Protein AF-A0A941VR42-F1 (afdb_monomer_lite)

Secondary structure (DSSP, 8-state):
--HHHHHHHHHHHHHHHS-HHHHHHHHHHHHHS-HHHHHHHHHHTHHHHHHHHHHHHTT--HHHHHHS-HHHHHHHHHHHHHHHHHHHHH-TT--TT----HHHHHHHHHS-HHHHS-----

Foldseek 3Di:
DFLVLLVVLLVVLVCQLDPPVLLVVLVVVVVVDDPVVLVVLLVVCLVVLVVVLVCSLVPDDNVVSVPDDSSNVSSQSSQLVVLSVVVCVVCVGHDPPDDSNSSVSNSVSNPPPVSPDDPDDD

Radius of gyration: 14.32 Å; chains: 1; bounding box: 38×32×36 Å

pLDDT: mean 84.27, std 13.5, range [33.44, 95.62]

Sequence (122 aa):
MKAEEIFEQSVKVMKEILTSAEMIASIKRAKSRTEEENLGLLIKERENINELVRKIADGYDREFIQSVPQGLIDALVLRYLKNRDIFMKTFPGGIDDINSDPLLLWAAIMISPQDDAPVVWS

Structure (mmCIF, N/CA/C/O backbone):
data_AF-A0A941VR42-F1
#
_entry.id   AF-A0A941VR42-F1
#
loop_
_atom_site.group_PDB
_atom_site.id
_atom_site.type_symbol
_atom_site.label_atom_id
_atom_site.label_alt_id
_atom_site.label_comp_id
_atom_site.label_asym_id
_atom_site.label_entity_id
_atom_site.label_seq_id
_atom_site.pdbx_PDB_ins_code
_atom_site.Cartn_x
_atom_site.Cartn_y
_atom_site.Cartn_z
_atom_site.occupancy
_atom_site.B_iso_or_equiv
_atom_site.auth_seq_id
_atom_site.auth_comp_id
_atom_site.auth_asym_id
_atom_site.auth_atom_id
_atom_site.pdbx_PDB_model_num
ATOM 1 N N . MET A 1 1 ? 20.132 -4.016 -9.094 1.00 82.38 1 MET A N 1
ATOM 2 C CA . MET A 1 1 ? 19.409 -2.721 -9.054 1.00 82.38 1 MET A CA 1
ATOM 3 C C . MET A 1 1 ? 19.564 -2.117 -7.668 1.00 82.38 1 MET A C 1
ATOM 5 O O . MET A 1 1 ? 19.453 -2.862 -6.698 1.00 82.38 1 MET A O 1
ATOM 9 N N . LYS A 1 2 ? 19.840 -0.811 -7.551 1.00 87.00 2 LYS A N 1
ATOM 10 C CA . LYS A 1 2 ? 20.002 -0.164 -6.235 1.00 87.00 2 LYS A CA 1
ATOM 11 C C . LYS A 1 2 ? 18.667 -0.094 -5.488 1.00 87.00 2 LYS A C 1
ATOM 13 O O . LYS A 1 2 ? 17.612 -0.000 -6.108 1.00 87.00 2 LYS A O 1
ATOM 18 N N . ALA A 1 3 ? 18.709 -0.079 -4.155 1.00 82.44 3 ALA A N 1
ATOM 19 C CA . ALA A 1 3 ? 17.506 0.005 -3.318 1.00 82.44 3 ALA A CA 1
ATOM 20 C C . ALA A 1 3 ? 16.658 1.261 -3.610 1.00 82.44 3 ALA A C 1
ATOM 22 O O . ALA A 1 3 ? 15.432 1.191 -3.655 1.00 82.44 3 ALA A O 1
ATOM 23 N N . GLU A 1 4 ? 17.316 2.394 -3.871 1.00 82.81 4 GLU A N 1
ATOM 24 C CA . GLU A 1 4 ? 16.660 3.650 -4.258 1.00 82.81 4 GLU A CA 1
ATOM 25 C C . GLU A 1 4 ? 15.886 3.514 -5.576 1.00 82.81 4 GLU A C 1
ATOM 27 O O . GLU A 1 4 ? 14.733 3.925 -5.653 1.00 82.81 4 GLU A O 1
ATOM 32 N N . GLU A 1 5 ? 16.477 2.867 -6.583 1.00 87.12 5 GLU A N 1
ATOM 33 C CA . GLU A 1 5 ? 15.840 2.635 -7.886 1.00 87.12 5 GLU A CA 1
ATOM 34 C C . GLU A 1 5 ? 14.636 1.694 -7.757 1.00 87.12 5 GLU A C 1
ATOM 36 O O . GLU A 1 5 ? 13.579 1.965 -8.327 1.00 87.12 5 GLU A O 1
ATOM 41 N N . ILE A 1 6 ? 14.763 0.625 -6.960 1.00 85.31 6 ILE A N 1
ATOM 42 C CA . ILE A 1 6 ? 13.653 -0.293 -6.659 1.00 85.31 6 ILE A CA 1
ATOM 43 C C . ILE A 1 6 ? 12.486 0.482 -6.041 1.00 85.31 6 ILE A C 1
ATOM 45 O O . ILE A 1 6 ? 11.334 0.323 -6.450 1.00 85.31 6 ILE A O 1
ATOM 49 N N . PHE A 1 7 ? 12.790 1.365 -5.088 1.00 84.44 7 PHE A N 1
ATOM 50 C CA . PHE A 1 7 ? 11.786 2.181 -4.422 1.00 84.44 7 PHE A CA 1
ATOM 51 C C . PHE A 1 7 ? 11.132 3.202 -5.360 1.00 84.44 7 PHE A C 1
ATOM 53 O O . PHE A 1 7 ? 9.914 3.383 -5.337 1.00 84.44 7 PHE A O 1
ATOM 60 N N . GLU A 1 8 ? 11.910 3.877 -6.202 1.00 88.50 8 GLU A N 1
ATOM 61 C CA . GLU A 1 8 ? 11.356 4.811 -7.181 1.00 88.50 8 GLU A CA 1
ATOM 62 C C . GLU A 1 8 ? 10.383 4.116 -8.131 1.00 88.50 8 GLU A C 1
ATOM 64 O O . GLU A 1 8 ? 9.320 4.665 -8.434 1.00 88.50 8 GLU A O 1
ATOM 69 N N . GLN A 1 9 ? 10.714 2.902 -8.570 1.00 89.94 9 GLN A N 1
ATOM 70 C CA . GLN A 1 9 ? 9.830 2.111 -9.415 1.00 89.94 9 GLN A CA 1
ATOM 71 C C . GLN A 1 9 ? 8.570 1.655 -8.676 1.00 89.94 9 GLN A C 1
ATOM 73 O O . GLN A 1 9 ? 7.472 1.843 -9.198 1.00 89.94 9 GLN A O 1
ATOM 78 N N . SER A 1 10 ? 8.677 1.165 -7.439 1.00 90.12 10 SER A N 1
ATOM 79 C CA . SER A 1 10 ? 7.495 0.747 -6.673 1.00 90.12 10 SER A CA 1
ATOM 80 C C . SER A 1 10 ? 6.557 1.917 -6.345 1.00 90.12 10 SER A C 1
ATOM 82 O O . SER A 1 10 ? 5.334 1.767 -6.326 1.00 90.12 10 SER A O 1
ATOM 84 N N . VAL A 1 11 ? 7.107 3.118 -6.131 1.00 88.06 11 VAL A N 1
ATOM 85 C CA . VAL A 1 11 ? 6.317 4.341 -5.933 1.00 88.06 11 VAL A CA 1
ATOM 86 C C . VAL A 1 11 ? 5.564 4.748 -7.198 1.00 88.06 11 VAL A C 1
ATOM 88 O O . VAL A 1 11 ? 4.470 5.301 -7.074 1.00 88.06 11 VAL A O 1
ATOM 91 N N . LYS A 1 12 ? 6.104 4.499 -8.400 1.00 89.69 12 LYS A N 1
ATOM 92 C CA . LYS A 1 12 ? 5.381 4.780 -9.655 1.00 89.69 12 LYS A CA 1
ATOM 93 C C . LYS A 1 12 ? 4.075 3.993 -9.713 1.00 89.69 12 LYS A C 1
ATOM 95 O O . LYS A 1 12 ? 3.031 4.608 -9.896 1.00 89.69 12 LYS A O 1
ATOM 100 N N . VAL A 1 13 ? 4.115 2.700 -9.396 1.00 90.12 13 VAL A N 1
ATOM 101 C CA . VAL A 1 13 ? 2.913 1.852 -9.340 1.00 90.12 13 VAL A CA 1
ATOM 102 C C . VAL A 1 13 ? 1.913 2.376 -8.306 1.00 90.12 13 VAL A C 1
ATOM 104 O O . VAL A 1 13 ? 0.738 2.556 -8.606 1.00 90.12 13 VAL A O 1
ATOM 107 N N . MET A 1 14 ? 2.364 2.749 -7.102 1.00 89.75 14 MET A N 1
ATOM 108 C CA . MET A 1 14 ? 1.461 3.333 -6.095 1.00 89.75 14 MET A CA 1
ATOM 109 C C . MET A 1 14 ? 0.785 4.633 -6.553 1.00 89.75 14 MET A C 1
ATOM 111 O O . MET A 1 14 ? -0.344 4.891 -6.143 1.00 89.75 14 MET A O 1
ATOM 115 N N . LYS A 1 15 ? 1.448 5.450 -7.383 1.00 86.88 15 LYS A N 1
ATOM 116 C CA . LYS A 1 15 ? 0.870 6.679 -7.959 1.00 86.88 15 LYS A CA 1
ATOM 117 C C . LYS A 1 15 ? -0.149 6.395 -9.064 1.00 86.88 15 LYS A C 1
ATOM 119 O O . LYS A 1 15 ? -1.023 7.223 -9.307 1.00 86.88 15 LYS A O 1
ATOM 124 N N . GLU A 1 16 ? -0.041 5.250 -9.727 1.00 88.12 16 GLU A N 1
ATOM 125 C CA . GLU A 1 16 ? -1.033 4.774 -10.692 1.00 88.12 16 GLU A CA 1
ATOM 126 C C . GLU A 1 16 ? -2.254 4.185 -9.964 1.00 88.12 16 GLU A C 1
ATO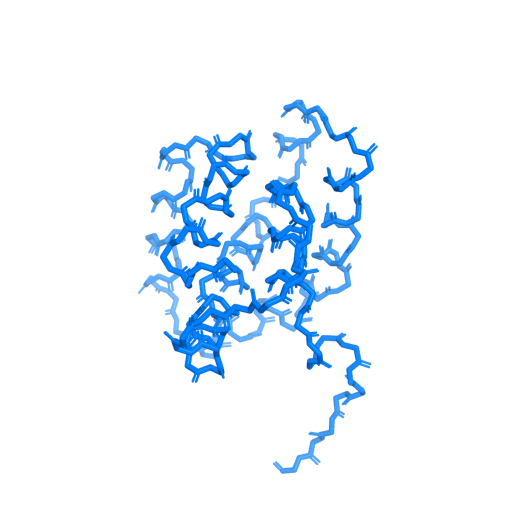M 128 O O . GLU A 1 16 ? -3.399 4.378 -10.388 1.00 88.1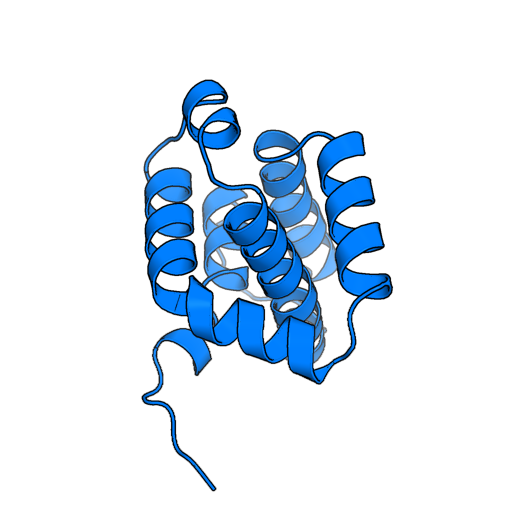2 16 GLU A O 1
ATOM 133 N N . ILE A 1 17 ? -2.037 3.514 -8.826 1.00 89.75 17 ILE A N 1
ATOM 134 C CA . ILE A 1 17 ? -3.110 2.935 -8.001 1.00 89.75 17 ILE A CA 1
ATOM 135 C C . ILE A 1 17 ? -3.846 4.023 -7.219 1.00 89.75 17 ILE A C 1
ATOM 137 O O . ILE A 1 17 ? -5.068 3.991 -7.130 1.00 89.75 17 ILE A O 1
ATOM 141 N N . LEU A 1 18 ? -3.155 5.025 -6.670 1.00 90.25 18 LEU A N 1
ATOM 142 C CA . LEU A 1 18 ? -3.742 6.082 -5.841 1.00 90.25 18 LEU A CA 1
ATOM 143 C C . LEU A 1 18 ? -3.246 7.463 -6.269 1.00 90.25 18 LEU A C 1
ATOM 145 O O . LEU A 1 18 ? -2.053 7.695 -6.448 1.00 90.25 18 LEU A O 1
ATOM 149 N N . THR A 1 19 ? -4.163 8.425 -6.329 1.00 88.94 19 THR A N 1
ATOM 150 C CA . THR A 1 19 ? -3.809 9.839 -6.432 1.00 88.94 19 THR A CA 1
ATOM 151 C C . THR A 1 19 ? -3.026 10.280 -5.196 1.00 88.94 19 THR A C 1
ATOM 153 O O . THR A 1 19 ? -3.183 9.743 -4.094 1.00 88.94 19 THR A O 1
ATOM 156 N N . SER A 1 20 ? -2.236 11.346 -5.344 1.00 86.69 20 SER A N 1
ATOM 157 C CA . SER A 1 20 ? -1.533 11.969 -4.217 1.00 86.69 20 SER A CA 1
ATOM 158 C C . SER A 1 20 ? -2.480 12.323 -3.062 1.00 86.69 20 SER A C 1
ATOM 160 O O . SER A 1 20 ? -2.112 12.171 -1.900 1.00 86.69 20 SER A O 1
ATOM 162 N N . ALA A 1 21 ? -3.708 12.759 -3.365 1.00 89.62 21 ALA A N 1
ATOM 163 C CA . ALA A 1 21 ? -4.701 13.119 -2.356 1.00 89.62 21 ALA A CA 1
ATOM 164 C C . ALA A 1 21 ? -5.197 11.902 -1.556 1.00 89.62 21 ALA A C 1
ATOM 166 O O . ALA A 1 21 ? -5.255 11.967 -0.329 1.00 89.62 21 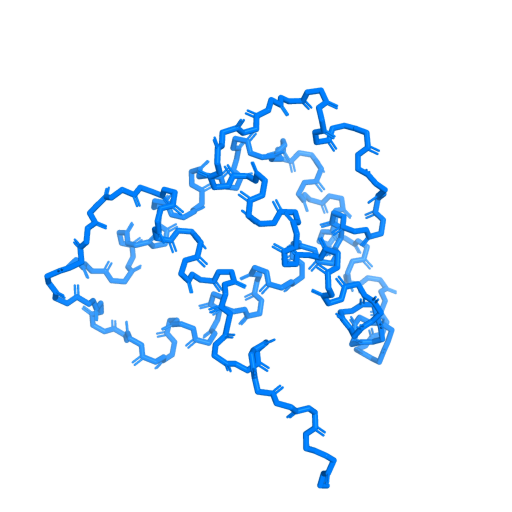ALA A O 1
ATOM 167 N N . GLU A 1 22 ? -5.502 10.784 -2.221 1.00 92.00 22 GLU A N 1
ATOM 168 C CA . GLU A 1 22 ? -5.941 9.547 -1.558 1.00 92.00 22 GLU A CA 1
ATOM 169 C C . GLU A 1 22 ? -4.830 8.948 -0.693 1.00 92.00 22 GLU A C 1
ATOM 171 O O . GLU A 1 22 ? -5.082 8.550 0.446 1.00 92.00 22 GLU A O 1
ATOM 176 N N . MET A 1 23 ? -3.591 8.954 -1.196 1.00 91.19 23 MET A N 1
ATOM 177 C CA . MET A 1 23 ? -2.419 8.510 -0.441 1.00 91.19 23 MET A CA 1
ATOM 178 C C . MET A 1 23 ? -2.232 9.346 0.833 1.00 91.19 23 MET A C 1
ATOM 180 O O . MET A 1 23 ? -2.106 8.800 1.929 1.00 91.19 23 MET A O 1
ATOM 184 N N . ILE A 1 24 ? -2.258 10.678 0.715 1.00 92.44 24 ILE A N 1
ATOM 185 C CA . ILE A 1 24 ? -2.129 11.586 1.865 1.00 92.44 24 ILE A CA 1
ATOM 186 C C . ILE A 1 24 ? -3.273 11.368 2.860 1.00 92.44 24 ILE A C 1
ATOM 188 O O . ILE A 1 24 ? -3.038 11.339 4.070 1.00 92.44 24 ILE A O 1
ATOM 192 N N . ALA A 1 25 ? -4.502 11.192 2.374 1.00 94.81 25 ALA A N 1
ATOM 193 C CA . ALA A 1 25 ? -5.662 10.950 3.222 1.00 94.81 25 ALA A CA 1
ATOM 194 C C . ALA A 1 25 ? -5.543 9.623 3.989 1.00 94.81 25 ALA A C 1
ATOM 196 O O . ALA A 1 25 ? -5.816 9.592 5.190 1.00 94.81 25 ALA A O 1
ATOM 197 N N . SER A 1 26 ? -5.071 8.564 3.328 1.00 94.19 26 SER A N 1
ATOM 198 C CA . SER A 1 26 ? -4.793 7.268 3.952 1.00 94.19 26 SER A CA 1
ATOM 199 C C . SER A 1 26 ? -3.718 7.379 5.038 1.00 94.19 26 SER A C 1
ATOM 201 O O . SER A 1 26 ? -3.953 6.998 6.185 1.00 94.19 26 SER A O 1
ATOM 203 N N . ILE A 1 27 ? -2.588 8.033 4.742 1.00 92.88 27 ILE A N 1
ATOM 204 C CA . ILE A 1 27 ? -1.515 8.279 5.722 1.00 92.88 27 ILE A CA 1
ATOM 205 C C . ILE A 1 27 ? -2.023 9.097 6.915 1.00 92.88 27 ILE A C 1
ATOM 207 O O . ILE A 1 27 ? -1.661 8.825 8.060 1.00 92.88 27 ILE A O 1
ATOM 211 N N . LYS A 1 28 ? -2.875 10.100 6.680 1.00 95.62 28 LYS A N 1
ATOM 212 C CA . LYS A 1 28 ? -3.464 10.903 7.757 1.00 95.62 28 LYS A CA 1
ATOM 213 C C . LYS A 1 28 ? -4.359 10.055 8.664 1.00 95.62 28 LYS A C 1
ATOM 215 O O . LYS A 1 28 ? -4.248 10.181 9.879 1.00 95.62 28 LYS A O 1
ATOM 220 N N . ARG A 1 29 ? -5.195 9.179 8.092 1.00 95.06 29 ARG A N 1
ATOM 221 C CA . ARG A 1 29 ? -6.040 8.245 8.857 1.00 95.06 29 ARG A CA 1
ATOM 222 C C . ARG A 1 29 ? -5.214 7.224 9.634 1.00 95.06 29 ARG A C 1
ATOM 224 O O . ARG A 1 29 ? -5.514 6.960 10.792 1.00 95.06 29 ARG A O 1
ATOM 231 N N . ALA A 1 30 ? -4.149 6.700 9.032 1.00 91.88 30 ALA A N 1
ATOM 232 C CA . ALA A 1 30 ? -3.200 5.819 9.705 1.00 91.88 30 ALA A CA 1
ATOM 233 C C . ALA A 1 30 ? -2.571 6.493 10.934 1.00 91.88 30 ALA A C 1
ATOM 235 O O . ALA A 1 30 ? -2.526 5.896 12.004 1.00 91.88 30 ALA A O 1
ATOM 236 N N . LYS A 1 31 ? -2.150 7.758 10.806 1.00 91.88 31 LYS A N 1
ATOM 237 C CA . LYS A 1 31 ? -1.572 8.542 11.911 1.00 91.88 31 LYS A CA 1
ATOM 238 C C . LYS A 1 31 ? -2.573 8.930 13.000 1.00 91.88 31 LYS A C 1
ATOM 240 O O . LYS A 1 31 ? -2.146 9.242 14.104 1.00 91.88 31 LYS A O 1
ATOM 245 N N . SER A 1 32 ? -3.871 8.976 12.695 1.00 94.56 32 SER A N 1
ATOM 246 C CA . SER A 1 32 ? -4.909 9.255 13.697 1.00 94.56 32 SER A CA 1
ATOM 247 C C . SER A 1 32 ? -5.371 8.018 14.468 1.00 94.56 32 SER A C 1
ATOM 249 O O . SER A 1 32 ? -6.056 8.176 15.470 1.00 94.56 32 SER A O 1
ATOM 251 N N . ARG A 1 33 ? -5.036 6.814 13.988 1.00 93.25 33 ARG A N 1
ATOM 252 C CA . ARG A 1 33 ? -5.301 5.540 14.666 1.00 93.25 33 ARG A CA 1
ATOM 253 C C . ARG A 1 33 ? -4.171 5.201 15.635 1.00 93.25 33 ARG A C 1
ATOM 255 O O . ARG A 1 33 ? -3.029 5.616 15.426 1.00 93.25 33 ARG A O 1
ATOM 262 N N . THR A 1 34 ? -4.468 4.406 16.655 1.00 94.81 34 THR A N 1
ATOM 263 C CA . THR A 1 34 ? -3.438 3.779 17.489 1.00 94.81 34 THR A CA 1
ATOM 264 C C . THR A 1 34 ? -2.685 2.699 16.705 1.00 94.81 34 THR A C 1
ATOM 266 O O . THR A 1 34 ? -3.107 2.248 15.634 1.00 94.81 34 THR A O 1
ATOM 269 N N . GLU A 1 35 ? -1.538 2.266 17.230 1.00 90.56 35 GLU A N 1
ATOM 270 C CA . GLU A 1 35 ? -0.788 1.148 16.649 1.00 90.56 35 GLU A CA 1
ATOM 271 C C . GLU A 1 35 ? -1.615 -0.149 16.639 1.00 90.56 35 GLU A C 1
ATOM 273 O O . GLU A 1 35 ? -1.644 -0.852 15.630 1.00 90.56 35 GLU A O 1
ATOM 278 N N . GLU A 1 36 ? -2.365 -0.409 17.712 1.00 92.56 36 GLU A N 1
ATOM 279 C CA . GLU A 1 36 ? -3.262 -1.564 17.849 1.00 92.56 36 GLU A CA 1
ATOM 280 C C . GLU A 1 36 ? -4.402 -1.537 16.825 1.00 92.56 36 GLU A C 1
ATOM 282 O O . GLU A 1 36 ? -4.714 -2.560 16.220 1.00 92.56 36 GLU A O 1
ATOM 287 N N . GLU A 1 37 ? -4.996 -0.369 16.571 1.00 94.62 37 GLU A N 1
ATOM 288 C CA . GLU A 1 37 ? -6.039 -0.210 15.554 1.00 94.62 37 GLU A CA 1
ATOM 289 C C . GLU A 1 37 ? -5.497 -0.442 14.139 1.00 94.62 37 GLU A C 1
ATOM 291 O O . GLU A 1 37 ? -6.141 -1.104 13.322 1.00 94.62 37 GLU A O 1
ATOM 296 N N . ASN A 1 38 ? -4.302 0.077 13.840 1.00 92.38 38 ASN A N 1
ATOM 297 C CA . ASN A 1 38 ? -3.644 -0.160 12.556 1.00 92.38 38 ASN A CA 1
ATOM 298 C C . ASN A 1 38 ? -3.274 -1.640 12.380 1.00 92.38 38 ASN A C 1
ATOM 300 O O . ASN A 1 38 ? -3.463 -2.194 11.296 1.00 92.38 38 ASN A O 1
ATOM 304 N N . LEU A 1 39 ? -2.794 -2.297 13.439 1.00 91.25 39 LEU A N 1
ATOM 305 C CA . LEU A 1 39 ? -2.510 -3.730 13.431 1.00 91.25 39 LEU A CA 1
ATOM 306 C C . LEU A 1 39 ? -3.790 -4.549 13.230 1.00 91.25 39 LEU A C 1
ATOM 308 O O . LEU A 1 39 ? -3.820 -5.439 12.382 1.00 91.25 39 LEU A O 1
ATOM 312 N N . GLY A 1 40 ? -4.862 -4.216 13.952 1.00 93.12 40 GLY A N 1
ATOM 313 C CA . GLY A 1 40 ? -6.165 -4.859 13.813 1.00 93.12 40 GLY A CA 1
ATOM 314 C C . GLY A 1 40 ? -6.728 -4.732 12.398 1.00 93.12 40 GLY A C 1
ATOM 315 O O . GLY A 1 40 ? -7.248 -5.707 11.857 1.00 93.12 40 GLY A O 1
ATOM 316 N N . LEU A 1 41 ? -6.561 -3.569 11.758 1.00 94.12 41 LEU A N 1
ATOM 317 C CA . LEU A 1 41 ? -6.949 -3.359 10.363 1.00 94.12 41 LEU A CA 1
ATOM 318 C C . LEU A 1 41 ? -6.142 -4.242 9.399 1.00 94.12 41 LEU A C 1
ATOM 320 O O . LEU A 1 41 ? -6.731 -4.883 8.532 1.00 94.12 41 LEU A O 1
ATOM 324 N N . LEU A 1 42 ? -4.816 -4.312 9.561 1.00 92.00 42 LEU A N 1
ATOM 325 C CA . LEU A 1 42 ? -3.954 -5.162 8.729 1.00 92.00 42 LEU A CA 1
ATOM 326 C C . LEU A 1 42 ? -4.290 -6.651 8.872 1.00 92.00 42 LEU A C 1
ATOM 328 O O . LEU A 1 42 ? -4.280 -7.373 7.880 1.00 92.00 42 LEU A O 1
ATOM 332 N N . ILE A 1 43 ? -4.604 -7.104 10.089 1.00 90.56 43 ILE A N 1
ATOM 333 C CA . ILE A 1 43 ? -5.021 -8.488 10.348 1.00 90.56 43 ILE A CA 1
ATOM 334 C C . ILE A 1 43 ? -6.375 -8.761 9.695 1.00 90.56 43 ILE A C 1
ATOM 336 O O . ILE A 1 43 ? -6.517 -9.742 8.968 1.00 90.56 43 ILE A O 1
ATOM 340 N N . LYS A 1 44 ? -7.356 -7.883 9.929 1.00 93.31 44 LYS A N 1
ATOM 341 C CA . LYS A 1 44 ? -8.717 -8.023 9.401 1.00 93.31 44 LYS A CA 1
ATOM 342 C C . LYS A 1 44 ? -8.736 -8.088 7.874 1.00 93.31 44 LYS A C 1
ATOM 344 O O . LYS A 1 44 ? -9.470 -8.888 7.310 1.00 93.31 44 LYS A O 1
ATOM 349 N N . GLU A 1 45 ? -7.952 -7.241 7.216 1.00 94.25 45 GLU A N 1
ATOM 350 C CA . GLU A 1 45 ? -7.964 -7.104 5.758 1.00 94.25 45 GLU A CA 1
ATOM 351 C C . GLU A 1 45 ? -6.894 -7.961 5.060 1.00 94.25 45 GLU A C 1
ATOM 353 O O . GLU A 1 45 ? -6.734 -7.853 3.848 1.00 94.25 45 GLU A O 1
ATOM 358 N N . ARG A 1 46 ? -6.155 -8.819 5.780 1.00 88.94 46 ARG A N 1
ATOM 359 C CA . ARG A 1 46 ? -4.993 -9.559 5.248 1.00 88.94 46 ARG A CA 1
ATOM 360 C C . ARG A 1 46 ? -5.281 -10.278 3.928 1.00 88.94 46 ARG A C 1
ATOM 362 O O . ARG A 1 46 ? -4.516 -10.120 2.975 1.00 88.94 46 ARG A O 1
ATOM 369 N N . GLU A 1 47 ? -6.355 -11.064 3.881 1.00 89.50 47 GLU A N 1
ATOM 370 C CA . GLU A 1 47 ? -6.746 -11.841 2.695 1.00 89.50 47 GLU A CA 1
ATOM 371 C C . GLU A 1 47 ? -7.239 -10.932 1.565 1.00 89.50 47 GLU A C 1
ATOM 373 O O . GLU A 1 47 ? -6.823 -11.088 0.417 1.00 89.50 47 GLU A O 1
ATOM 378 N N . ASN A 1 48 ? -8.034 -9.916 1.907 1.00 92.44 48 ASN A N 1
ATOM 379 C CA . ASN A 1 48 ? -8.546 -8.933 0.956 1.00 92.44 48 ASN A CA 1
ATOM 380 C C . ASN A 1 48 ? -7.413 -8.130 0.301 1.00 92.44 48 ASN A C 1
ATOM 382 O O . ASN A 1 48 ? -7.471 -7.837 -0.892 1.00 92.44 48 ASN A O 1
ATOM 386 N N . ILE A 1 49 ? -6.358 -7.790 1.053 1.00 92.12 49 ILE A N 1
ATOM 387 C CA . ILE A 1 49 ? -5.180 -7.118 0.497 1.00 92.12 49 ILE A CA 1
ATOM 388 C C . ILE A 1 49 ? -4.455 -8.055 -0.470 1.00 92.12 49 ILE A C 1
ATOM 390 O O . ILE A 1 49 ? -4.048 -7.612 -1.539 1.00 92.12 49 ILE A O 1
ATOM 394 N N . ASN A 1 50 ? -4.301 -9.339 -0.131 1.00 88.88 50 ASN A N 1
ATOM 395 C CA . ASN A 1 50 ? -3.650 -10.307 -1.020 1.00 88.88 50 ASN A CA 1
ATOM 396 C C . ASN A 1 50 ? -4.411 -10.442 -2.346 1.00 88.88 50 ASN A C 1
ATOM 398 O O . ASN A 1 50 ? -3.797 -10.431 -3.413 1.00 88.88 50 ASN A O 1
ATOM 402 N N . GLU A 1 51 ? -5.741 -10.532 -2.291 1.00 90.19 51 GLU A N 1
ATOM 403 C CA . GLU A 1 51 ? -6.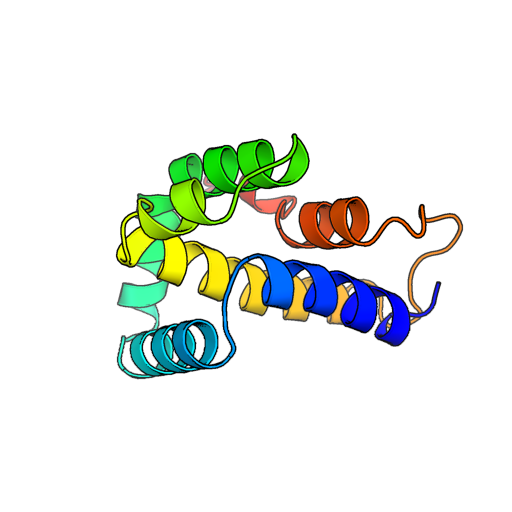579 -10.567 -3.490 1.00 90.19 51 GLU A CA 1
ATOM 404 C C . GLU A 1 51 ? -6.470 -9.266 -4.295 1.00 90.19 51 GLU A C 1
ATOM 406 O O . GLU A 1 51 ? -6.313 -9.305 -5.515 1.00 90.19 51 GLU A O 1
ATOM 411 N N . LEU A 1 52 ? -6.487 -8.114 -3.619 1.00 91.38 52 LEU A N 1
ATOM 412 C CA . LEU A 1 52 ? -6.337 -6.811 -4.259 1.00 91.38 52 LEU A CA 1
ATOM 413 C C . LEU A 1 52 ? -4.981 -6.671 -4.963 1.00 91.38 52 LEU A C 1
ATOM 415 O O . LEU A 1 52 ? -4.933 -6.227 -6.106 1.00 91.38 52 LEU A O 1
ATOM 419 N N . VAL A 1 53 ? -3.887 -7.089 -4.322 1.00 90.62 53 VAL A N 1
ATOM 420 C CA . VAL A 1 53 ? -2.538 -7.069 -4.911 1.00 90.62 53 VAL A CA 1
ATOM 421 C C . VAL A 1 53 ? -2.470 -7.953 -6.156 1.00 90.62 53 VAL A C 1
ATOM 423 O O . VAL A 1 53 ? -1.910 -7.520 -7.159 1.00 90.62 53 VAL A O 1
ATOM 426 N N . ARG A 1 54 ? -3.079 -9.147 -6.129 1.00 87.94 54 ARG A N 1
ATOM 427 C CA . ARG A 1 54 ? -3.153 -10.033 -7.306 1.00 87.94 54 ARG A CA 1
ATOM 428 C C . ARG A 1 54 ? -3.936 -9.391 -8.447 1.00 87.94 54 ARG A C 1
ATOM 430 O O . ARG A 1 54 ? -3.428 -9.316 -9.555 1.00 87.94 54 ARG A O 1
ATOM 437 N N . LYS A 1 55 ? -5.117 -8.833 -8.162 1.00 88.69 55 LYS A N 1
ATOM 438 C CA . LYS A 1 55 ? -5.926 -8.118 -9.166 1.00 88.69 55 LYS A CA 1
ATOM 439 C C . LYS A 1 55 ? -5.188 -6.925 -9.777 1.00 88.69 55 LYS A C 1
ATOM 441 O O . LYS A 1 55 ? -5.323 -6.670 -10.967 1.00 88.69 55 LYS A O 1
ATOM 446 N N . ILE A 1 56 ? -4.401 -6.208 -8.974 1.00 89.38 56 ILE A N 1
ATOM 447 C CA . ILE A 1 56 ? -3.540 -5.122 -9.454 1.00 89.38 56 ILE A CA 1
ATOM 448 C C . ILE A 1 56 ? -2.429 -5.666 -10.360 1.00 89.38 56 ILE A C 1
ATOM 450 O O . ILE A 1 56 ? -2.197 -5.109 -11.431 1.00 89.38 56 ILE A O 1
ATOM 454 N N . ALA A 1 57 ? -1.781 -6.763 -9.966 1.00 85.69 57 ALA A N 1
ATOM 455 C CA . ALA A 1 57 ? -0.726 -7.403 -10.747 1.00 85.69 57 ALA A CA 1
ATOM 456 C C . ALA A 1 57 ? -1.222 -7.975 -12.091 1.00 85.69 57 ALA A C 1
ATOM 458 O O . ALA A 1 57 ? -0.488 -7.939 -13.074 1.00 85.69 57 ALA A O 1
ATOM 459 N N . ASP A 1 58 ? -2.468 -8.451 -12.147 1.00 85.75 58 ASP A N 1
ATOM 460 C CA . ASP A 1 58 ? -3.067 -9.053 -13.346 1.00 85.75 58 ASP A CA 1
ATOM 461 C C . ASP A 1 58 ? -3.578 -8.018 -14.371 1.00 85.75 58 ASP A C 1
ATOM 463 O O . ASP A 1 58 ? -3.947 -8.384 -15.488 1.00 85.75 58 ASP A O 1
ATOM 467 N N . GLY A 1 59 ? -3.579 -6.725 -14.022 1.00 78.00 59 GLY A N 1
ATOM 468 C CA . GLY A 1 59 ? -4.021 -5.633 -14.895 1.00 78.00 59 GLY A CA 1
ATOM 469 C C . GLY A 1 59 ? -5.353 -5.031 -14.454 1.00 78.00 59 GLY A C 1
ATOM 470 O O . GLY A 1 59 ? -6.409 -5.338 -15.006 1.00 78.00 59 GLY A O 1
ATOM 471 N N . TYR A 1 60 ? -5.291 -4.145 -13.459 1.00 81.06 60 TYR A N 1
ATOM 472 C CA . TYR A 1 60 ? -6.454 -3.421 -12.944 1.00 81.06 60 TYR A CA 1
ATOM 473 C C . TYR A 1 60 ? -6.828 -2.200 -13.793 1.00 81.06 60 TYR A C 1
ATOM 475 O O . TYR A 1 60 ? -5.995 -1.621 -14.492 1.00 81.06 60 TYR A O 1
ATOM 483 N N . ASP A 1 61 ? -8.073 -1.746 -13.639 1.00 82.50 61 ASP A N 1
ATOM 484 C CA . ASP A 1 61 ? -8.508 -0.426 -14.083 1.00 82.50 61 ASP A CA 1
ATOM 485 C C . ASP A 1 61 ? -8.776 0.518 -12.898 1.00 82.50 61 ASP A C 1
ATOM 487 O O . ASP A 1 61 ? -8.940 0.128 -11.736 1.00 82.50 61 ASP A O 1
ATOM 491 N N . ARG A 1 62 ? -8.793 1.819 -13.191 1.00 81.56 62 ARG A N 1
ATOM 492 C CA . ARG A 1 62 ? -8.977 2.854 -12.171 1.00 81.56 62 ARG A CA 1
ATOM 493 C C . ARG A 1 62 ? -10.360 2.795 -11.508 1.00 81.56 62 ARG A C 1
ATOM 495 O O . ARG A 1 62 ? -10.475 3.165 -10.339 1.00 81.56 62 ARG A O 1
ATOM 502 N N . GLU A 1 63 ? -11.383 2.351 -12.232 1.00 85.44 63 GLU A N 1
ATOM 503 C CA . GLU A 1 63 ? -12.767 2.272 -11.752 1.00 85.44 63 GLU A CA 1
ATOM 504 C C . GLU A 1 63 ? -12.913 1.190 -10.676 1.00 85.44 63 GLU A C 1
ATOM 506 O O . GLU A 1 63 ? -13.529 1.417 -9.632 1.00 85.44 63 GLU A O 1
ATOM 511 N N . PHE A 1 64 ? -12.243 0.053 -10.866 1.00 88.56 64 PHE A N 1
ATOM 512 C CA . PHE A 1 64 ? -12.137 -1.012 -9.885 1.00 88.56 64 PHE A CA 1
ATOM 513 C C . PHE A 1 64 ? -11.555 -0.478 -8.577 1.00 88.56 64 PHE A C 1
ATOM 515 O O . PHE A 1 64 ? -12.166 -0.674 -7.528 1.00 88.56 64 PHE A O 1
ATOM 522 N N . ILE A 1 65 ? -10.446 0.270 -8.623 1.00 88.06 65 ILE A N 1
ATOM 523 C CA . ILE A 1 65 ? -9.829 0.837 -7.410 1.00 88.06 65 ILE A CA 1
ATOM 524 C C . ILE A 1 65 ? -10.776 1.798 -6.681 1.00 88.06 65 ILE A C 1
ATOM 526 O O . ILE A 1 65 ? -10.819 1.793 -5.454 1.00 88.06 65 ILE A O 1
ATOM 530 N N . GLN A 1 66 ? -11.579 2.581 -7.405 1.00 87.56 66 GLN A N 1
ATOM 531 C CA . GLN A 1 66 ? -12.570 3.480 -6.799 1.00 87.56 66 GLN A CA 1
ATOM 532 C C . GLN A 1 66 ? -13.726 2.732 -6.121 1.00 87.56 66 GLN A C 1
ATOM 534 O O . GLN A 1 66 ? -14.334 3.264 -5.192 1.00 87.56 66 GLN A O 1
ATOM 539 N N . SER A 1 67 ? -14.017 1.502 -6.552 1.00 90.31 67 SER A N 1
ATOM 540 C CA . SER A 1 67 ? -15.021 0.639 -5.918 1.00 90.31 67 SER A CA 1
ATOM 541 C C . SER A 1 67 ? -14.517 -0.058 -4.647 1.00 90.31 67 SER A C 1
ATOM 543 O O . SER A 1 67 ? -15.317 -0.577 -3.864 1.00 90.31 67 SER A O 1
ATOM 545 N N . VAL A 1 68 ? -13.198 -0.071 -4.421 1.00 93.19 68 VAL A N 1
ATOM 546 C CA . VAL A 1 68 ? -12.589 -0.738 -3.269 1.00 93.19 68 VAL A CA 1
ATOM 547 C C . VAL A 1 68 ? -12.969 -0.009 -1.972 1.00 93.19 68 VAL A C 1
ATOM 549 O O . VAL A 1 68 ? -12.816 1.212 -1.877 1.00 93.19 68 VAL A O 1
ATOM 552 N N . PRO A 1 69 ? -13.404 -0.733 -0.921 1.00 95.00 69 PRO A N 1
ATOM 553 C CA . PRO A 1 69 ? -13.704 -0.125 0.369 1.00 95.00 69 PRO A CA 1
ATOM 554 C C . PRO A 1 69 ? -12.522 0.671 0.934 1.00 95.00 69 PRO A C 1
ATOM 556 O O . PRO A 1 69 ? -11.388 0.193 0.968 1.00 95.00 69 PRO A O 1
ATOM 559 N N . GLN A 1 70 ? -12.792 1.861 1.480 1.00 94.19 70 GLN A N 1
ATOM 560 C CA . GLN A 1 70 ? -11.742 2.749 1.998 1.00 94.19 70 GLN A CA 1
ATOM 561 C C . GLN A 1 70 ? -10.851 2.087 3.062 1.00 94.19 70 GLN A C 1
ATOM 563 O O . GLN A 1 70 ? -9.655 2.364 3.112 1.00 94.19 70 GLN A O 1
ATOM 568 N N . GLY A 1 71 ? -11.416 1.210 3.901 1.00 94.62 71 GLY A N 1
ATOM 569 C CA . GLY A 1 71 ? -10.649 0.455 4.896 1.00 94.62 71 GLY A CA 1
ATOM 570 C C . GLY A 1 71 ? -9.604 -0.467 4.264 1.00 94.62 71 GLY A C 1
ATOM 571 O O . GLY A 1 71 ? -8.484 -0.538 4.761 1.00 94.62 71 GLY A O 1
ATOM 572 N N . LEU A 1 72 ? -9.933 -1.091 3.131 1.00 95.31 72 LEU A N 1
ATOM 573 C CA . LEU A 1 72 ? -9.018 -1.952 2.388 1.00 95.31 72 LEU A CA 1
ATOM 574 C C . LEU A 1 72 ? -7.919 -1.138 1.686 1.00 95.31 72 LEU A C 1
ATOM 576 O O . LEU A 1 72 ? -6.755 -1.527 1.725 1.00 95.31 72 LEU A O 1
ATOM 580 N N . ILE A 1 73 ? -8.245 0.038 1.135 1.00 95.00 73 ILE A N 1
ATOM 581 C CA . ILE A 1 73 ? -7.235 0.978 0.610 1.00 95.00 73 ILE A CA 1
ATOM 582 C C . ILE A 1 73 ? -6.289 1.458 1.716 1.00 95.00 73 ILE A C 1
ATOM 584 O O . ILE A 1 73 ? -5.076 1.525 1.520 1.00 95.00 73 ILE A O 1
ATOM 588 N N . ASP A 1 74 ? -6.823 1.782 2.893 1.00 95.19 74 ASP A N 1
ATOM 589 C CA . ASP A 1 74 ? -6.000 2.182 4.032 1.00 95.19 74 ASP A CA 1
ATOM 590 C C . ASP A 1 74 ? -5.058 1.050 4.460 1.00 95.19 74 ASP A C 1
ATOM 592 O O . ASP A 1 74 ? -3.873 1.289 4.692 1.00 95.19 74 ASP A O 1
ATOM 596 N N . ALA A 1 75 ? -5.566 -0.182 4.509 1.00 94.56 75 ALA A N 1
ATOM 597 C CA . ALA A 1 75 ? -4.790 -1.366 4.849 1.00 94.56 75 ALA A CA 1
ATOM 598 C C . ALA A 1 75 ? -3.695 -1.664 3.802 1.00 94.56 75 ALA A C 1
ATOM 600 O O . ALA A 1 75 ? -2.557 -1.954 4.173 1.00 94.56 75 ALA A O 1
ATOM 601 N N . LEU A 1 76 ? -3.996 -1.507 2.507 1.00 94.31 76 LEU A N 1
ATOM 602 C CA . LEU A 1 76 ? -3.033 -1.619 1.404 1.00 94.31 76 LEU A CA 1
ATOM 603 C C . LEU A 1 76 ? -1.871 -0.626 1.574 1.00 94.31 76 LEU A C 1
ATOM 605 O O . LEU A 1 76 ? -0.704 -1.013 1.513 1.00 94.31 76 LEU A O 1
ATOM 609 N N . VAL A 1 77 ? -2.181 0.651 1.825 1.00 93.81 77 VAL A N 1
ATOM 610 C CA . VAL A 1 77 ? -1.171 1.705 2.027 1.00 93.81 77 VAL A CA 1
ATOM 611 C C . VAL A 1 77 ? -0.338 1.438 3.279 1.00 93.81 77 VAL A C 1
ATOM 613 O O . VAL A 1 77 ? 0.887 1.552 3.234 1.00 93.81 77 VAL A O 1
ATOM 616 N N . LEU A 1 78 ? -0.978 1.054 4.387 1.00 92.56 78 LEU A N 1
ATOM 617 C CA . LEU A 1 78 ? -0.289 0.678 5.622 1.00 92.56 78 LEU A CA 1
ATOM 618 C C . LEU A 1 78 ? 0.696 -0.471 5.389 1.00 92.56 78 LEU A C 1
ATOM 620 O O . LEU A 1 78 ? 1.852 -0.380 5.810 1.00 92.56 78 LEU A O 1
ATOM 624 N N . ARG A 1 79 ? 0.261 -1.525 4.685 1.00 91.44 79 ARG A N 1
ATOM 625 C CA . ARG A 1 79 ? 1.115 -2.665 4.343 1.00 91.44 79 ARG A CA 1
ATOM 626 C C . ARG A 1 79 ? 2.297 -2.224 3.489 1.00 91.44 79 ARG A C 1
ATOM 628 O O . ARG A 1 79 ? 3.427 -2.566 3.823 1.00 91.44 79 ARG A O 1
ATOM 635 N N . TYR A 1 80 ? 2.058 -1.431 2.445 1.00 92.00 80 TYR A N 1
ATOM 636 C CA . TYR A 1 80 ? 3.124 -0.930 1.580 1.00 92.00 80 TYR A CA 1
ATOM 637 C C . TYR A 1 80 ? 4.199 -0.179 2.373 1.00 92.00 80 TYR A C 1
ATOM 639 O O . TYR A 1 80 ? 5.383 -0.470 2.232 1.00 92.00 80 TYR A O 1
ATOM 647 N N . LEU A 1 81 ? 3.800 0.754 3.244 1.00 88.81 81 LEU A N 1
ATOM 648 C CA . LEU A 1 81 ? 4.742 1.534 4.052 1.00 88.81 81 LEU A CA 1
ATOM 649 C C . LEU A 1 81 ? 5.554 0.643 4.999 1.00 88.81 81 LEU A C 1
ATOM 651 O O . LEU A 1 81 ? 6.776 0.768 5.056 1.00 88.81 81 LEU A O 1
ATOM 655 N N . LYS A 1 82 ? 4.890 -0.292 5.689 1.00 88.31 82 LYS A N 1
ATOM 656 C CA . LYS A 1 82 ? 5.549 -1.226 6.609 1.00 88.31 82 LYS A CA 1
ATOM 657 C C . LYS A 1 82 ? 6.533 -2.141 5.880 1.00 88.31 82 LYS A C 1
ATOM 659 O O . LYS A 1 82 ? 7.676 -2.286 6.310 1.00 88.31 82 LYS A O 1
ATOM 664 N N . ASN A 1 83 ? 6.108 -2.744 4.773 1.00 88.31 83 ASN A N 1
ATOM 665 C CA . ASN A 1 83 ? 6.939 -3.683 4.028 1.00 88.31 83 ASN A CA 1
ATOM 666 C C . ASN A 1 83 ? 8.091 -2.981 3.316 1.00 88.31 83 ASN A C 1
ATOM 668 O O . ASN A 1 83 ? 9.186 -3.528 3.260 1.00 88.31 83 ASN A O 1
ATOM 672 N N . ARG A 1 84 ? 7.882 -1.753 2.831 1.00 85.44 84 ARG A N 1
ATOM 673 C CA . ARG A 1 84 ? 8.949 -0.913 2.282 1.00 85.44 84 ARG A CA 1
ATOM 674 C C . ARG A 1 84 ? 10.056 -0.692 3.312 1.00 85.44 84 ARG A C 1
ATOM 676 O O . ARG A 1 84 ? 11.227 -0.871 2.988 1.00 85.44 84 ARG A O 1
ATOM 683 N N . ASP A 1 85 ? 9.705 -0.339 4.545 1.00 84.00 85 ASP A N 1
ATOM 684 C CA . ASP A 1 85 ? 10.699 -0.114 5.598 1.00 84.00 85 ASP A CA 1
ATOM 685 C C . ASP A 1 85 ? 11.469 -1.397 5.945 1.00 84.00 85 ASP A C 1
ATOM 687 O O . ASP A 1 85 ? 12.671 -1.343 6.210 1.00 84.00 85 ASP A O 1
ATOM 691 N N . ILE A 1 86 ? 10.801 -2.555 5.918 1.00 84.44 86 ILE A N 1
ATOM 692 C CA . ILE A 1 86 ? 11.444 -3.867 6.090 1.00 84.44 86 ILE A CA 1
ATOM 693 C C . ILE A 1 86 ? 12.389 -4.148 4.918 1.00 84.44 86 ILE A C 1
ATOM 695 O O . ILE A 1 86 ? 13.564 -4.427 5.137 1.00 84.44 86 ILE A O 1
ATOM 699 N N . PHE A 1 87 ? 11.907 -4.006 3.685 1.00 82.88 87 PHE A N 1
ATOM 700 C CA . PHE A 1 87 ? 12.671 -4.263 2.470 1.00 82.88 87 PHE A CA 1
ATOM 701 C C . PHE A 1 87 ? 13.963 -3.437 2.418 1.00 82.88 87 PHE A C 1
ATOM 703 O O . PHE A 1 87 ? 15.037 -3.990 2.191 1.00 82.88 87 PHE A O 1
ATOM 710 N N . MET A 1 88 ? 13.886 -2.134 2.714 1.00 80.88 88 MET A N 1
ATOM 711 C CA . MET A 1 88 ? 15.054 -1.242 2.743 1.00 80.88 88 MET A CA 1
ATOM 712 C C . MET A 1 88 ? 16.086 -1.640 3.806 1.00 80.88 88 MET A C 1
ATOM 714 O O . MET A 1 88 ? 17.282 -1.440 3.607 1.00 80.88 88 MET A O 1
ATOM 718 N N . LYS A 1 89 ? 15.641 -2.205 4.935 1.00 83.50 89 LYS A N 1
ATOM 719 C CA . LYS A 1 89 ? 16.536 -2.723 5.982 1.00 83.50 89 LYS A CA 1
ATOM 720 C C . LYS A 1 89 ? 17.172 -4.053 5.585 1.00 83.50 89 LYS A C 1
ATOM 722 O O . LYS A 1 89 ? 18.317 -4.297 5.949 1.00 83.50 89 LYS A O 1
ATOM 727 N N . THR A 1 90 ? 16.441 -4.903 4.866 1.00 82.44 90 THR A N 1
ATOM 728 C CA . THR A 1 90 ? 16.922 -6.217 4.420 1.00 82.44 90 THR A CA 1
ATOM 729 C C . THR A 1 90 ? 17.904 -6.105 3.256 1.00 82.44 90 THR A C 1
ATOM 731 O O . THR A 1 90 ? 18.906 -6.815 3.241 1.00 82.44 90 THR A O 1
ATOM 734 N N . PHE A 1 91 ? 17.657 -5.195 2.312 1.00 82.81 91 PHE A N 1
ATOM 735 C CA . PHE A 1 91 ? 18.448 -5.043 1.088 1.00 82.81 91 PHE A CA 1
ATOM 736 C C . PHE A 1 91 ?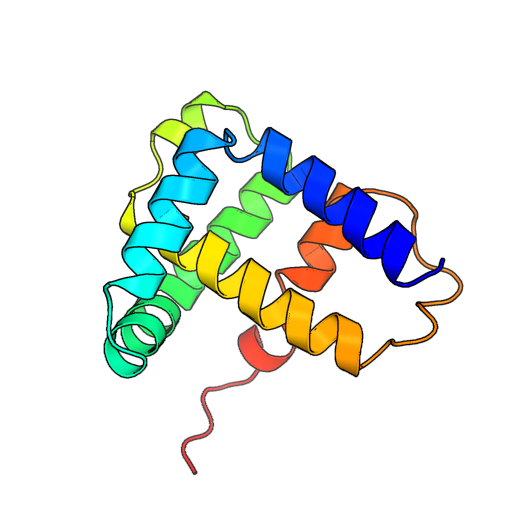 19.025 -3.624 0.947 1.00 82.81 91 PHE A C 1
ATOM 738 O O . PHE A 1 91 ? 18.715 -2.924 -0.018 1.00 82.81 91 PHE A O 1
ATOM 745 N N . PRO A 1 92 ? 19.889 -3.164 1.873 1.00 79.50 92 PRO A N 1
ATOM 746 C CA . PRO A 1 92 ? 20.399 -1.790 1.857 1.00 79.50 92 PRO A CA 1
ATOM 747 C C . PRO A 1 92 ? 21.261 -1.478 0.621 1.00 79.50 92 PRO A C 1
ATOM 749 O O . PRO A 1 92 ? 21.327 -0.330 0.191 1.00 79.50 92 PRO A O 1
ATOM 752 N N . GLY A 1 93 ? 21.904 -2.493 0.029 1.00 82.19 93 GLY A N 1
ATOM 753 C CA . GLY A 1 93 ? 22.679 -2.372 -1.214 1.00 82.19 93 GLY A CA 1
ATOM 754 C C . GLY A 1 93 ? 21.855 -2.542 -2.496 1.00 82.19 93 GLY A C 1
ATOM 755 O O . GLY A 1 93 ? 22.382 -2.331 -3.587 1.00 82.19 93 GLY A O 1
ATOM 756 N N . GLY A 1 94 ? 20.570 -2.889 -2.380 1.00 81.75 94 GLY A N 1
ATOM 757 C CA . GLY A 1 94 ? 19.738 -3.330 -3.496 1.00 81.75 94 GLY A CA 1
ATOM 758 C C . GLY A 1 94 ? 19.752 -4.847 -3.695 1.00 81.75 94 GLY A C 1
ATOM 759 O O . GLY A 1 94 ? 20.153 -5.598 -2.806 1.00 81.75 94 GLY A O 1
ATOM 760 N N . ILE A 1 95 ? 19.265 -5.285 -4.856 1.00 80.44 95 ILE A N 1
ATOM 761 C CA . ILE A 1 95 ? 19.140 -6.700 -5.231 1.00 80.44 95 ILE A CA 1
ATOM 762 C C . ILE A 1 95 ? 19.709 -6.891 -6.637 1.00 80.44 95 ILE A C 1
ATOM 764 O O . ILE A 1 95 ? 19.356 -6.145 -7.559 1.00 80.44 95 ILE A O 1
ATOM 768 N N . ASP A 1 96 ? 20.579 -7.880 -6.799 1.00 78.62 96 ASP A N 1
ATOM 769 C CA . ASP A 1 96 ? 21.153 -8.259 -8.091 1.00 78.62 96 ASP A CA 1
ATOM 770 C C . ASP A 1 96 ? 20.175 -9.134 -8.896 1.00 78.62 96 ASP A C 1
ATOM 772 O O . ASP A 1 96 ? 19.330 -9.819 -8.326 1.00 78.62 96 ASP A O 1
ATOM 776 N N . ASP A 1 97 ? 20.251 -9.061 -10.228 1.00 71.88 97 ASP A N 1
ATOM 777 C CA . ASP A 1 97 ? 19.462 -9.880 -11.171 1.00 71.88 97 ASP A CA 1
ATOM 778 C C . ASP A 1 97 ? 17.927 -9.804 -11.046 1.00 71.88 97 ASP A C 1
ATOM 780 O O . ASP A 1 97 ? 17.198 -10.702 -11.469 1.00 71.88 97 ASP A O 1
ATOM 784 N N . ILE A 1 98 ? 17.405 -8.701 -10.506 1.00 72.00 98 ILE A N 1
ATOM 785 C CA . ILE A 1 98 ? 15.962 -8.476 -10.404 1.00 72.00 98 ILE A CA 1
ATOM 786 C C . ILE A 1 98 ? 15.373 -7.928 -11.712 1.00 72.00 98 ILE A C 1
ATOM 788 O O . ILE A 1 98 ? 15.951 -7.048 -12.356 1.00 72.00 98 ILE A O 1
ATOM 792 N N . ASN A 1 99 ? 14.180 -8.414 -12.071 1.00 74.38 99 ASN A N 1
ATOM 793 C CA . ASN A 1 99 ? 13.400 -7.862 -13.176 1.00 74.38 99 ASN A CA 1
ATOM 794 C C . ASN A 1 99 ? 13.062 -6.389 -12.885 1.00 74.38 99 ASN A C 1
ATOM 796 O O . ASN A 1 99 ? 12.510 -6.068 -11.835 1.00 74.38 99 ASN A O 1
ATOM 800 N N . SER A 1 100 ? 13.380 -5.497 -13.824 1.00 78.88 100 SER A N 1
ATOM 801 C CA . SER A 1 100 ? 13.127 -4.058 -13.722 1.00 78.88 100 SER A CA 1
ATOM 802 C C . SER A 1 100 ? 11.689 -3.656 -14.059 1.00 78.88 100 SER A C 1
ATOM 804 O O . SER A 1 100 ? 11.462 -2.523 -14.475 1.00 78.88 100 SER A O 1
ATOM 806 N N . ASP A 1 101 ? 10.743 -4.586 -13.968 1.00 87.25 101 ASP A N 1
ATOM 807 C CA . ASP A 1 101 ? 9.322 -4.303 -14.099 1.00 87.25 101 ASP A CA 1
ATOM 808 C C . ASP A 1 101 ? 8.815 -3.645 -12.799 1.00 87.25 101 ASP A C 1
ATOM 810 O O . ASP A 1 101 ? 8.844 -4.284 -11.737 1.00 87.25 101 ASP A O 1
ATOM 814 N N . PRO A 1 102 ? 8.329 -2.388 -12.852 1.00 86.88 102 PRO A N 1
ATOM 815 C CA . PRO A 1 102 ? 7.826 -1.683 -11.679 1.00 86.88 102 PRO A CA 1
ATOM 816 C C . PRO A 1 102 ? 6.726 -2.440 -10.931 1.00 86.88 102 PRO A C 1
ATOM 818 O O . PRO A 1 102 ? 6.694 -2.398 -9.699 1.00 86.88 102 PRO A O 1
ATOM 821 N N . LEU A 1 103 ? 5.843 -3.139 -11.652 1.00 86.94 103 LEU A N 1
ATOM 822 C CA . LEU A 1 103 ? 4.720 -3.875 -11.076 1.00 86.94 103 LEU A CA 1
ATOM 823 C C . LEU A 1 103 ? 5.204 -5.095 -10.295 1.00 86.94 103 LEU A C 1
ATOM 825 O O . LEU A 1 103 ? 4.728 -5.336 -9.186 1.00 86.94 103 LEU A O 1
ATOM 829 N N . LEU A 1 104 ? 6.198 -5.818 -10.821 1.00 84.00 104 LEU A N 1
ATOM 830 C CA . LEU A 1 104 ? 6.802 -6.957 -10.125 1.00 84.00 104 LEU A CA 1
ATOM 831 C C . LEU A 1 104 ? 7.575 -6.514 -8.879 1.00 84.00 104 LEU A C 1
ATOM 833 O O . LEU A 1 104 ? 7.465 -7.152 -7.833 1.00 84.00 104 LEU A O 1
ATOM 837 N N . LEU A 1 105 ? 8.309 -5.401 -8.962 1.00 86.88 105 LEU A N 1
ATOM 838 C CA . LEU A 1 105 ? 9.000 -4.809 -7.812 1.00 86.88 105 LEU A CA 1
ATOM 839 C C . LEU A 1 105 ? 8.018 -4.384 -6.718 1.00 86.88 105 LEU A C 1
ATOM 841 O O . LEU A 1 105 ? 8.219 -4.676 -5.539 1.00 86.88 105 LEU A O 1
ATOM 845 N N . TRP A 1 106 ? 6.935 -3.713 -7.107 1.00 90.88 106 TRP A N 1
ATOM 846 C CA . TRP A 1 106 ? 5.871 -3.329 -6.190 1.00 90.88 106 TRP A CA 1
ATOM 847 C C . TRP A 1 106 ? 5.205 -4.553 -5.551 1.00 90.88 106 TRP A C 1
ATOM 849 O O . TRP A 1 106 ? 5.079 -4.603 -4.328 1.00 90.88 106 TRP A O 1
ATOM 859 N N . ALA A 1 107 ? 4.841 -5.563 -6.344 1.00 86.62 107 ALA A N 1
ATOM 860 C CA . ALA A 1 107 ? 4.214 -6.784 -5.846 1.00 86.62 107 ALA A CA 1
ATOM 861 C C . ALA A 1 107 ? 5.130 -7.533 -4.866 1.00 86.62 107 ALA A C 1
ATOM 863 O O . ALA A 1 107 ? 4.662 -7.982 -3.824 1.00 86.62 107 ALA A O 1
ATOM 864 N N . ALA A 1 108 ? 6.437 -7.595 -5.136 1.00 81.50 108 ALA A N 1
ATOM 865 C CA . ALA A 1 108 ? 7.419 -8.196 -4.234 1.00 81.50 108 ALA A CA 1
ATOM 866 C C . ALA A 1 108 ? 7.523 -7.464 -2.883 1.00 81.50 108 ALA A C 1
ATOM 868 O O . ALA A 1 108 ? 7.703 -8.102 -1.850 1.00 81.50 108 ALA A O 1
ATOM 869 N N . ILE A 1 109 ? 7.370 -6.134 -2.860 1.00 86.31 109 ILE A N 1
ATOM 870 C CA . ILE A 1 109 ? 7.271 -5.367 -1.606 1.00 86.31 109 ILE A CA 1
ATOM 871 C C . ILE A 1 109 ? 5.933 -5.652 -0.911 1.00 86.31 109 ILE A C 1
ATOM 873 O O . ILE A 1 109 ? 5.864 -5.741 0.313 1.00 86.31 109 ILE A O 1
ATOM 877 N N . MET A 1 110 ? 4.847 -5.796 -1.665 1.00 87.31 110 MET A N 1
ATOM 878 C CA . MET A 1 110 ? 3.510 -6.001 -1.106 1.00 87.31 110 MET A CA 1
ATOM 879 C C . MET A 1 110 ? 3.277 -7.402 -0.548 1.00 87.31 110 MET A C 1
ATOM 881 O O . MET A 1 110 ? 2.524 -7.548 0.413 1.00 87.31 110 MET A O 1
ATOM 885 N N . ILE A 1 111 ? 3.918 -8.415 -1.118 1.00 71.38 111 ILE A N 1
ATOM 886 C CA . ILE A 1 111 ? 3.844 -9.803 -0.673 1.00 71.38 111 ILE A CA 1
ATOM 887 C C . ILE A 1 111 ? 4.975 -10.005 0.341 1.00 71.38 111 ILE A C 1
ATOM 889 O O . ILE A 1 111 ? 6.077 -10.427 0.001 1.00 71.38 111 ILE A O 1
ATOM 893 N N . SER A 1 112 ? 4.735 -9.630 1.602 1.00 58.59 112 SER A N 1
ATOM 894 C CA . SER A 1 112 ? 5.708 -9.921 2.658 1.00 58.59 112 SER A CA 1
ATOM 895 C C . SER A 1 112 ? 5.799 -11.438 2.856 1.00 58.59 112 SER A C 1
ATOM 897 O O . SER A 1 112 ? 4.757 -12.083 2.965 1.00 58.59 112 SER A O 1
ATOM 899 N N . PRO A 1 113 ? 6.995 -12.026 3.042 1.00 51.16 113 PRO A N 1
ATOM 900 C CA . PRO A 1 113 ? 7.137 -13.426 3.457 1.00 51.16 113 PRO A CA 1
ATOM 901 C C . PRO A 1 113 ? 6.366 -13.764 4.748 1.00 51.16 113 PRO A C 1
ATOM 903 O O . PRO A 1 113 ? 6.030 -14.917 5.001 1.00 51.16 113 PRO A O 1
ATOM 906 N N . GLN A 1 114 ? 6.066 -12.755 5.576 1.00 50.91 114 GLN A N 1
ATOM 907 C CA . GLN A 1 114 ? 5.257 -12.899 6.792 1.00 50.91 114 GLN A CA 1
ATOM 908 C C . GLN A 1 114 ? 3.747 -12.994 6.509 1.00 50.91 114 GLN A C 1
ATOM 910 O O . GLN A 1 114 ? 3.008 -13.517 7.340 1.00 50.91 114 GLN A O 1
ATOM 915 N N . ASP A 1 115 ? 3.284 -12.521 5.349 1.00 50.81 115 ASP A N 1
ATOM 916 C CA . ASP A 1 115 ? 1.883 -12.614 4.922 1.00 50.81 115 ASP A CA 1
ATOM 917 C C . ASP A 1 115 ? 1.524 -14.005 4.363 1.00 50.81 115 ASP A C 1
ATOM 919 O O . ASP A 1 115 ? 0.333 -14.310 4.268 1.00 50.81 115 ASP A O 1
ATOM 923 N N . ASP A 1 116 ? 2.515 -14.866 4.102 1.00 42.72 116 ASP A N 1
ATOM 924 C CA . ASP A 1 116 ? 2.349 -16.297 3.780 1.00 42.72 116 ASP A CA 1
ATOM 925 C C . ASP A 1 116 ? 2.661 -17.224 4.972 1.00 42.72 116 ASP A C 1
ATOM 927 O O . ASP A 1 116 ? 2.307 -18.405 4.964 1.00 42.72 116 ASP A O 1
ATOM 931 N N . ALA A 1 117 ? 3.284 -16.706 6.036 1.00 42.41 117 ALA A N 1
ATOM 932 C CA . ALA A 1 117 ? 3.518 -17.475 7.253 1.00 42.41 117 ALA A CA 1
ATOM 933 C C . ALA A 1 117 ? 2.201 -17.657 8.041 1.00 42.41 117 ALA A C 1
ATOM 935 O O . ALA A 1 117 ? 1.437 -16.691 8.198 1.00 42.41 117 ALA A O 1
ATOM 936 N N . PRO A 1 118 ? 1.901 -18.859 8.574 1.00 41.84 118 PRO A N 1
ATOM 937 C CA . PRO A 1 118 ? 0.807 -19.014 9.528 1.00 41.84 118 PRO A CA 1
ATOM 938 C C . PRO A 1 118 ? 1.021 -18.048 10.700 1.00 41.84 118 PRO A C 1
ATOM 940 O O . PRO A 1 118 ? 2.158 -17.798 11.097 1.00 41.84 118 PRO A O 1
ATOM 943 N N . VAL A 1 119 ? -0.059 -17.476 11.242 1.00 44.50 119 VAL A N 1
ATOM 944 C CA . VAL A 1 119 ? 0.027 -16.6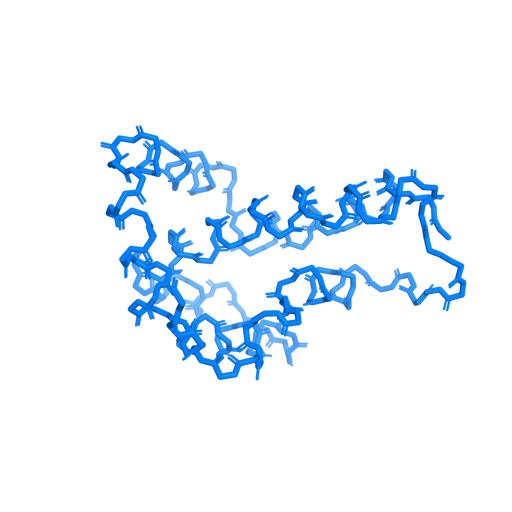05 12.426 1.00 44.50 119 VAL A CA 1
ATOM 945 C C . VAL A 1 119 ? 0.553 -17.448 13.589 1.00 44.50 119 VAL A C 1
ATOM 947 O O . VAL A 1 119 ? -0.199 -18.210 14.193 1.00 44.50 119 VAL A O 1
ATOM 950 N N . VAL A 1 120 ? 1.851 -17.352 13.876 1.00 37.41 120 VAL A N 1
ATOM 951 C CA . VAL A 1 120 ? 2.447 -17.977 15.055 1.00 37.41 120 VAL A CA 1
ATOM 952 C C . VAL A 1 120 ? 2.310 -16.982 16.196 1.00 37.41 120 VAL A C 1
ATOM 954 O O . VAL A 1 120 ? 2.967 -15.944 16.213 1.00 37.41 120 VAL A O 1
ATOM 957 N N . TRP A 1 121 ? 1.404 -17.284 17.119 1.00 42.69 121 TRP A N 1
ATOM 958 C CA . TRP A 1 121 ? 1.292 -16.575 18.385 1.00 42.69 121 TRP A CA 1
ATOM 959 C C . TRP A 1 121 ? 2.459 -17.020 19.272 1.00 42.69 121 TRP A C 1
ATOM 961 O O . TRP A 1 121 ? 2.576 -18.210 19.573 1.00 42.69 121 TRP A O 1
ATOM 971 N N . SER A 1 122 ? 3.321 -16.082 19.660 1.00 33.44 122 SER A N 1
ATOM 972 C CA . SER A 1 122 ? 4.335 -16.260 20.705 1.00 33.44 122 SER A CA 1
ATOM 973 C C . SER A 1 122 ? 4.233 -15.131 21.709 1.00 33.44 122 SER A C 1
ATOM 975 O O . SER A 1 122 ? 4.266 -13.973 21.232 1.00 33.44 122 SER A O 1
#